Protein AF-A0A2D7ZMF5-F1 (afdb_monomer)

pLDDT: mean 86.34, std 13.53, range [39.16, 97.75]

Sequence (110 aa):
MKHWNGEDRRASVNRALHLRREIEAFEEKWPKPSPQAASMPGFAWDQLERQLTDLAASSVQADMVTHLVSATRKLAAFKPPEMVMREILCLTWVLLDENFHPGETAAPAT

Radius of gyration: 18.17 Å; Cα contacts (8 Å, |Δi|>4): 43; chains: 1; bounding box: 48×40×46 Å

Structure (mmCIF, N/CA/C/O backbone):
data_AF-A0A2D7ZMF5-F1
#
_entry.id   AF-A0A2D7ZMF5-F1
#
loop_
_atom_site.group_PDB
_atom_site.id
_atom_site.type_symbol
_atom_site.label_atom_id
_atom_site.label_alt_id
_atom_site.label_comp_id
_atom_site.label_asym_id
_atom_site.label_entity_id
_atom_site.label_seq_id
_atom_site.pdbx_PDB_ins_code
_atom_site.Cartn_x
_atom_site.Cartn_y
_atom_site.Cartn_z
_atom_site.occupancy
_atom_site.B_iso_or_equiv
_atom_site.auth_seq_id
_atom_site.auth_comp_id
_atom_site.auth_asym_id
_atom_site.auth_atom_id
_atom_site.pdbx_PDB_model_num
ATOM 1 N N . MET A 1 1 ? 26.533 9.884 22.172 1.00 39.16 1 MET A N 1
ATOM 2 C CA . MET A 1 1 ? 25.105 9.802 22.559 1.00 39.16 1 MET A CA 1
ATOM 3 C C . MET A 1 1 ? 24.364 10.937 21.861 1.00 39.16 1 MET A C 1
ATOM 5 O O . MET A 1 1 ? 24.557 12.083 22.238 1.00 39.16 1 MET A O 1
ATOM 9 N N . LYS A 1 2 ? 23.635 10.666 20.766 1.00 53.91 2 LYS A N 1
ATOM 10 C CA . LYS A 1 2 ? 22.892 11.712 20.036 1.00 53.91 2 LYS A CA 1
ATOM 11 C C . LYS A 1 2 ? 21.605 12.036 20.800 1.00 53.91 2 LYS A C 1
ATOM 13 O O . LYS A 1 2 ? 20.795 11.147 21.033 1.00 53.91 2 LYS A O 1
ATOM 18 N N . HIS A 1 3 ? 21.454 13.294 21.199 1.00 54.41 3 HIS A N 1
ATOM 19 C CA . 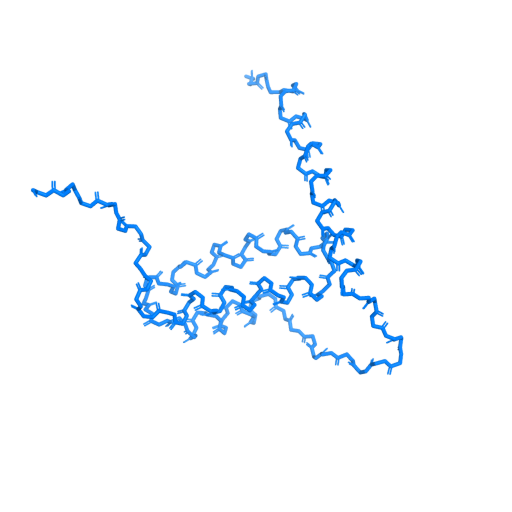HIS A 1 3 ? 20.338 13.809 21.989 1.00 54.41 3 HIS A CA 1
ATOM 20 C C . HIS A 1 3 ? 19.115 14.076 21.089 1.00 54.41 3 HIS A C 1
ATOM 22 O O . HIS A 1 3 ? 18.791 15.216 20.773 1.00 54.41 3 HIS A O 1
ATOM 28 N N . TRP A 1 4 ? 18.457 13.011 20.636 1.00 63.16 4 TRP A N 1
ATOM 29 C CA . TRP A 1 4 ? 17.138 13.063 19.996 1.00 63.16 4 TRP A CA 1
ATOM 30 C C . TRP A 1 4 ? 16.084 12.886 21.080 1.00 63.16 4 TRP A C 1
ATOM 32 O O . TRP A 1 4 ? 16.210 11.898 21.787 1.00 63.16 4 TRP A O 1
ATOM 42 N N . ASN A 1 5 ? 15.094 13.781 21.256 1.00 71.06 5 ASN A N 1
ATOM 43 C CA . ASN A 1 5 ? 13.919 13.462 22.107 1.00 71.06 5 ASN A CA 1
ATOM 44 C C . ASN A 1 5 ? 12.725 14.447 22.048 1.00 71.06 5 ASN A C 1
ATOM 46 O O . ASN A 1 5 ? 11.612 14.080 22.425 1.00 71.06 5 ASN A O 1
ATOM 50 N N . GLY A 1 6 ? 12.896 15.690 21.584 1.00 67.50 6 GLY A N 1
ATOM 51 C CA . GLY A 1 6 ? 11.792 16.666 21.530 1.00 67.50 6 GLY A CA 1
ATOM 52 C C . GLY A 1 6 ? 11.034 16.680 20.200 1.00 67.50 6 GLY A C 1
ATOM 53 O O . GLY A 1 6 ? 9.808 16.556 20.162 1.00 67.50 6 GLY A O 1
ATOM 54 N N . GLU A 1 7 ? 11.786 16.835 19.114 1.00 73.19 7 GLU A N 1
ATOM 55 C CA . GLU A 1 7 ? 11.264 17.093 17.769 1.00 73.19 7 GLU A CA 1
ATOM 56 C C . GLU A 1 7 ? 10.708 15.825 17.108 1.00 73.19 7 GLU A C 1
ATOM 58 O O . GLU A 1 7 ? 9.566 15.823 16.653 1.00 73.19 7 GLU A O 1
ATOM 63 N N . ASP A 1 8 ? 11.429 14.703 17.208 1.00 79.50 8 ASP A N 1
ATOM 64 C CA . ASP A 1 8 ? 10.991 13.389 16.710 1.00 79.50 8 ASP A CA 1
ATOM 65 C C . ASP A 1 8 ? 9.674 12.915 17.314 1.00 79.50 8 ASP A C 1
ATOM 67 O O . ASP A 1 8 ? 8.828 12.327 16.631 1.00 79.50 8 ASP A O 1
ATOM 71 N N . ARG A 1 9 ? 9.482 13.177 18.610 1.00 80.44 9 ARG A N 1
ATOM 72 C CA . ARG A 1 9 ? 8.257 12.802 19.313 1.00 80.44 9 ARG A CA 1
ATOM 73 C C . ARG A 1 9 ? 7.076 13.614 18.794 1.00 80.44 9 ARG A C 1
ATOM 75 O O . ARG A 1 9 ? 6.038 13.034 18.491 1.00 80.44 9 ARG A O 1
ATOM 82 N N . ARG A 1 10 ? 7.237 14.933 18.637 1.00 85.44 10 ARG A N 1
ATOM 83 C CA . ARG A 1 10 ? 6.201 15.800 18.049 1.00 85.44 10 ARG A CA 1
ATOM 84 C C . ARG A 1 10 ? 5.892 15.396 16.610 1.00 85.44 10 ARG A C 1
ATOM 86 O O . ARG A 1 10 ? 4.723 15.261 16.267 1.00 85.44 10 ARG A O 1
ATOM 93 N N . ALA A 1 11 ? 6.915 15.129 15.799 1.00 86.88 11 ALA A N 1
ATOM 94 C CA . ALA A 1 11 ? 6.744 14.672 14.423 1.00 86.88 11 ALA A CA 1
ATOM 95 C C . ALA A 1 11 ? 5.978 13.340 14.352 1.00 86.88 11 ALA A C 1
ATOM 97 O O . ALA A 1 11 ? 5.070 13.188 13.539 1.00 86.88 11 ALA A O 1
ATOM 98 N N . SER A 1 12 ? 6.289 12.392 15.238 1.00 86.00 12 SER A N 1
ATOM 99 C CA . SER A 1 12 ? 5.601 11.097 15.300 1.00 86.00 12 SER A CA 1
ATOM 100 C C . SER A 1 12 ? 4.142 11.231 15.730 1.00 86.00 12 SER A C 1
ATOM 102 O O . SER A 1 12 ? 3.271 10.620 15.114 1.00 86.00 12 SER A O 1
ATOM 104 N N . VAL A 1 13 ? 3.858 12.071 16.730 1.00 90.25 13 VAL A N 1
ATOM 105 C CA . VAL A 1 13 ? 2.482 12.375 17.157 1.00 90.25 13 VAL A CA 1
ATOM 106 C C . VAL A 1 13 ? 1.698 13.033 16.023 1.00 90.25 13 VAL A C 1
ATOM 108 O O . VAL A 1 13 ? 0.583 12.612 15.729 1.00 90.25 13 VAL A O 1
ATOM 111 N N . ASN A 1 14 ? 2.288 14.010 15.333 1.00 91.81 14 ASN A N 1
ATOM 112 C CA . ASN A 1 14 ? 1.643 14.677 14.203 1.00 91.81 14 ASN A CA 1
ATOM 113 C C . ASN A 1 14 ? 1.330 13.699 13.063 1.00 91.81 14 ASN A C 1
ATOM 115 O O . ASN A 1 14 ? 0.232 13.753 12.512 1.00 91.81 14 ASN A O 1
ATOM 119 N N . ARG A 1 15 ? 2.244 12.768 12.751 1.00 88.25 15 ARG A N 1
ATOM 120 C CA . ARG A 1 15 ? 1.997 11.695 11.773 1.00 88.25 15 ARG A CA 1
ATOM 121 C C . ARG A 1 15 ? 0.843 10.790 12.194 1.00 88.25 15 ARG A C 1
ATOM 123 O O . ARG A 1 15 ? -0.017 10.496 11.373 1.00 88.25 15 ARG A O 1
ATOM 130 N N . ALA A 1 16 ? 0.786 10.392 13.464 1.00 91.00 16 ALA A N 1
ATOM 131 C CA . ALA A 1 16 ? -0.302 9.561 13.976 1.00 91.00 16 ALA A CA 1
ATOM 132 C C . ALA A 1 16 ? -1.661 10.281 13.909 1.00 91.00 16 ALA A C 1
ATOM 134 O O . ALA A 1 16 ? -2.650 9.695 13.476 1.00 91.00 16 ALA A O 1
ATOM 135 N N . LEU A 1 17 ? -1.711 11.565 14.281 1.00 94.25 17 LEU A N 1
ATOM 136 C CA . LEU A 1 17 ? -2.921 12.389 14.174 1.00 94.25 17 LEU A CA 1
ATOM 137 C C . LEU A 1 17 ? -3.348 12.623 12.723 1.00 94.25 17 LEU A C 1
ATOM 139 O O . LEU A 1 17 ? -4.535 12.774 12.444 1.00 94.25 17 LEU A O 1
ATOM 143 N N . HIS A 1 18 ? -2.395 12.705 11.798 1.00 92.69 18 HIS A N 1
ATOM 144 C CA . HIS A 1 18 ? -2.696 12.806 10.377 1.00 92.69 18 HIS A CA 1
ATOM 145 C C . HIS A 1 18 ? -3.304 11.505 9.850 1.00 92.69 18 H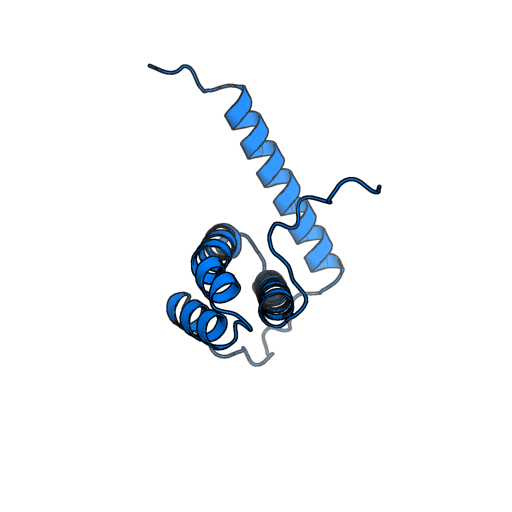IS A C 1
ATOM 147 O O . HIS A 1 18 ? -4.420 11.540 9.346 1.00 92.69 18 HIS A O 1
ATOM 153 N N . LEU A 1 19 ? -2.646 10.366 10.092 1.00 92.62 19 LEU A N 1
ATOM 154 C CA . LEU A 1 19 ? -3.134 9.045 9.691 1.00 92.62 19 LEU A CA 1
ATOM 155 C C . LEU A 1 19 ? -4.546 8.773 10.222 1.00 92.62 19 LEU A C 1
ATOM 157 O O . LEU A 1 19 ? -5.403 8.264 9.511 1.00 92.62 19 LEU A O 1
ATOM 161 N N . ARG A 1 20 ? -4.810 9.150 11.474 1.00 94.00 20 ARG A N 1
ATOM 162 C CA . ARG A 1 20 ? -6.124 8.960 12.087 1.00 94.00 20 ARG A CA 1
ATOM 163 C C . ARG A 1 20 ? -7.222 9.758 11.376 1.00 94.00 20 ARG A C 1
ATOM 165 O O . ARG A 1 20 ? -8.285 9.210 11.116 1.00 94.00 20 ARG A O 1
ATOM 172 N N . ARG A 1 21 ? -6.934 11.007 10.996 1.00 95.44 21 ARG A N 1
ATOM 173 C CA . ARG A 1 21 ? -7.858 11.837 10.207 1.00 95.44 21 ARG A CA 1
ATOM 174 C C . ARG A 1 21 ? -8.080 11.286 8.801 1.00 95.44 21 ARG A C 1
ATOM 176 O O . ARG A 1 21 ? -9.196 11.350 8.306 1.00 95.44 21 ARG A O 1
ATOM 183 N N . GLU A 1 22 ? -7.045 10.734 8.167 1.00 94.81 22 GLU A N 1
ATOM 184 C CA . GLU A 1 22 ? -7.189 10.070 6.865 1.00 94.81 22 GLU A CA 1
ATOM 185 C C . GLU A 1 22 ? -8.107 8.848 6.953 1.00 94.81 22 GLU A C 1
ATOM 187 O O . GLU A 1 22 ? -8.959 8.666 6.089 1.00 94.81 22 GLU A O 1
ATOM 192 N N . ILE A 1 23 ? -7.965 8.040 8.008 1.00 94.69 23 ILE A N 1
ATOM 193 C CA . ILE A 1 23 ? -8.824 6.874 8.247 1.00 94.69 23 ILE A CA 1
ATOM 194 C C . ILE A 1 23 ? -10.269 7.308 8.489 1.00 94.69 23 ILE A C 1
ATOM 196 O O . ILE A 1 23 ? -11.173 6.738 7.892 1.00 94.69 23 ILE A O 1
ATOM 200 N N . GLU A 1 24 ? -10.490 8.325 9.323 1.00 94.31 24 GLU A N 1
ATOM 201 C CA . GLU A 1 24 ? -11.830 8.858 9.599 1.00 94.31 24 GLU A CA 1
ATOM 202 C C . GLU A 1 24 ? -12.499 9.373 8.314 1.00 94.31 24 GLU A C 1
ATOM 204 O O . GLU A 1 24 ? -13.621 8.979 8.006 1.00 94.31 24 GLU A O 1
ATOM 209 N N . ALA A 1 25 ? -11.783 10.165 7.510 1.00 94.94 25 ALA A N 1
ATOM 210 C CA . ALA A 1 25 ? -12.284 10.656 6.226 1.00 94.94 25 ALA A CA 1
ATOM 211 C C . ALA A 1 25 ? -12.531 9.523 5.212 1.00 94.94 25 ALA A C 1
ATOM 213 O O . ALA A 1 25 ? -13.446 9.601 4.390 1.00 94.94 25 ALA A O 1
ATOM 214 N N . PHE A 1 26 ? -11.715 8.466 5.251 1.00 94.69 26 PHE A N 1
ATOM 215 C CA . PHE A 1 26 ? -11.921 7.284 4.425 1.00 94.69 26 PHE A CA 1
ATOM 216 C C . PHE A 1 26 ? -13.199 6.546 4.837 1.00 94.69 26 PHE A C 1
ATOM 218 O O . PHE A 1 26 ? -14.054 6.306 3.993 1.00 94.69 26 PHE A O 1
ATOM 225 N N . GLU A 1 27 ? -13.373 6.230 6.121 1.00 93.12 27 GLU A N 1
ATOM 226 C CA . GLU A 1 27 ? -14.555 5.508 6.614 1.00 93.12 27 GLU A CA 1
ATOM 227 C C . GLU A 1 27 ? -15.859 6.313 6.460 1.00 93.12 27 GLU A C 1
ATOM 229 O O . GLU A 1 27 ? -16.925 5.722 6.292 1.00 93.12 27 GLU A O 1
ATOM 234 N N . GLU A 1 28 ? -15.796 7.650 6.471 1.00 94.00 28 GLU A N 1
ATOM 235 C CA . GLU A 1 28 ? -16.949 8.513 6.176 1.00 94.00 28 GLU A CA 1
ATOM 236 C C . GLU A 1 28 ? -17.419 8.358 4.722 1.00 94.00 28 GLU A C 1
ATOM 238 O O . GLU A 1 28 ? -18.619 8.317 4.443 1.00 94.00 28 GLU A O 1
ATOM 243 N N . LYS A 1 29 ? -16.474 8.244 3.784 1.00 94.88 29 LYS A N 1
ATOM 244 C CA . LYS A 1 29 ? -16.769 8.106 2.354 1.00 94.88 29 LYS A CA 1
ATOM 245 C C . LYS A 1 29 ? -17.055 6.660 1.934 1.00 94.88 29 LYS A C 1
ATOM 247 O O . LYS A 1 29 ? -17.844 6.446 1.014 1.00 94.88 29 LYS A O 1
ATOM 252 N N . TRP A 1 30 ? -16.420 5.690 2.586 1.00 91.56 30 TRP A N 1
ATOM 253 C CA . TRP A 1 30 ? -16.554 4.256 2.333 1.00 91.56 30 TRP A CA 1
ATOM 254 C C . TRP A 1 30 ? -17.021 3.552 3.615 1.00 91.56 30 TRP A C 1
ATOM 256 O O . TRP A 1 30 ? -16.198 3.217 4.473 1.00 91.56 30 TRP A O 1
ATOM 266 N N . PRO A 1 31 ? -18.343 3.350 3.785 1.00 84.94 31 PRO A N 1
ATOM 267 C CA . PRO A 1 31 ? -18.886 2.769 5.004 1.00 84.94 31 PRO A CA 1
ATOM 268 C C . PRO A 1 31 ? -18.450 1.311 5.169 1.00 84.94 31 PRO A C 1
ATOM 270 O O . PRO A 1 31 ? -18.260 0.581 4.196 1.00 84.94 31 PRO A O 1
ATOM 273 N N . LYS A 1 32 ? -18.343 0.867 6.427 1.00 84.12 32 LYS A N 1
ATOM 274 C CA . LYS A 1 32 ? -17.901 -0.495 6.755 1.00 84.12 32 LYS A CA 1
ATOM 275 C C . LYS A 1 32 ? -18.800 -1.545 6.089 1.00 84.12 32 LYS A C 1
ATOM 277 O O . LYS A 1 32 ? -20.026 -1.426 6.173 1.00 84.12 32 LYS A O 1
ATOM 282 N N . PRO A 1 33 ? -18.214 -2.586 5.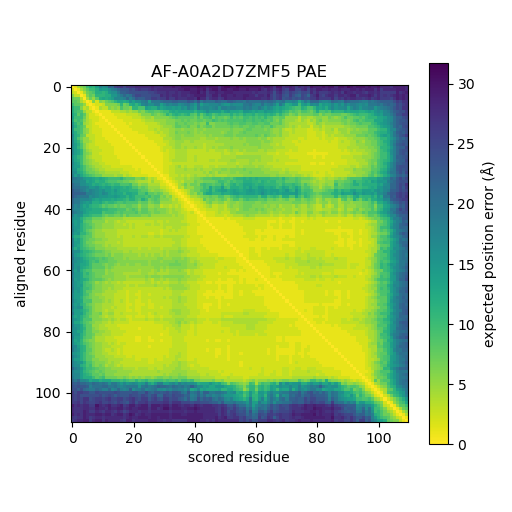470 1.00 81.81 33 PRO A N 1
ATOM 283 C CA . PRO A 1 33 ? -18.987 -3.635 4.827 1.00 81.81 33 PRO A CA 1
ATOM 284 C C . PRO A 1 33 ? -19.853 -4.388 5.842 1.00 81.81 33 PRO A C 1
ATOM 286 O O . PRO A 1 33 ? -19.516 -4.508 7.023 1.00 81.81 33 PRO A O 1
ATOM 289 N N . SER A 1 34 ? -20.980 -4.915 5.362 1.00 84.06 34 SER A N 1
ATOM 290 C CA . SER A 1 34 ? -21.860 -5.772 6.158 1.00 84.06 34 SER A CA 1
ATOM 291 C C . SER A 1 34 ? -21.093 -7.011 6.658 1.00 84.06 34 SER A C 1
ATOM 293 O O . SER A 1 34 ? -20.342 -7.608 5.884 1.00 84.06 34 SER A O 1
ATOM 295 N N . PRO A 1 35 ? -21.316 -7.463 7.909 1.00 78.81 35 PRO A N 1
ATOM 296 C CA . PRO A 1 35 ? -20.700 -8.684 8.440 1.00 78.81 35 PRO A CA 1
ATOM 297 C C . PRO A 1 35 ? -21.018 -9.959 7.643 1.00 78.81 35 PRO A C 1
ATOM 299 O O . PRO A 1 35 ? -20.337 -10.965 7.805 1.00 78.81 35 PRO A O 1
ATOM 302 N N . GLN A 1 36 ? -22.073 -9.935 6.822 1.00 84.25 36 GLN A N 1
ATOM 303 C CA . GLN A 1 36 ? -22.507 -11.050 5.981 1.00 84.25 36 GLN A CA 1
ATOM 304 C C . GLN A 1 36 ? -21.883 -11.022 4.576 1.00 84.25 36 GLN A C 1
ATOM 306 O O . GLN A 1 36 ? -22.139 -11.927 3.782 1.00 84.25 36 GLN A O 1
ATOM 311 N N . ALA A 1 37 ? -21.097 -9.995 4.243 1.00 84.31 37 ALA A N 1
ATOM 312 C CA . ALA A 1 37 ? -20.427 -9.912 2.954 1.00 84.31 37 ALA A CA 1
ATOM 313 C C . ALA A 1 37 ? -19.349 -10.999 2.827 1.00 84.31 37 ALA A C 1
ATOM 315 O O . ALA A 1 37 ? -18.606 -11.276 3.769 1.00 84.31 37 ALA A O 1
ATOM 316 N N . ALA A 1 38 ? -19.250 -11.606 1.643 1.00 83.56 38 ALA A N 1
ATOM 317 C CA . ALA A 1 38 ? -18.171 -12.535 1.342 1.00 83.56 38 ALA A CA 1
ATOM 318 C C . ALA A 1 38 ? -16.824 -11.793 1.342 1.00 83.56 38 ALA A C 1
ATOM 320 O O . ALA A 1 38 ? -16.674 -10.761 0.686 1.00 83.56 38 ALA A O 1
ATOM 321 N N . SER A 1 39 ? -15.843 -12.326 2.070 1.00 85.06 39 SER A N 1
ATOM 322 C CA . SER A 1 39 ? -14.491 -11.768 2.112 1.00 85.06 39 SER A CA 1
ATOM 323 C C . SER A 1 39 ? -13.701 -12.113 0.851 1.00 85.06 39 SER A C 1
ATOM 325 O O . SER A 1 39 ? -13.839 -13.201 0.289 1.00 85.06 39 SER A O 1
ATOM 327 N N . MET A 1 40 ? -12.804 -11.211 0.454 1.00 87.56 40 MET A N 1
ATOM 328 C CA . MET A 1 40 ? -11.762 -11.519 -0.526 1.00 87.56 40 MET A CA 1
ATOM 329 C C . MET A 1 40 ? -10.816 -12.615 -0.000 1.00 87.56 40 MET A C 1
ATOM 331 O O . MET A 1 40 ? -10.618 -12.715 1.217 1.00 87.56 40 MET A O 1
ATOM 335 N N . PRO A 1 41 ? -10.190 -13.415 -0.886 1.00 88.69 41 PRO A N 1
ATOM 336 C CA . PRO A 1 41 ? -9.144 -14.350 -0.491 1.00 88.69 41 PRO A CA 1
ATOM 337 C C . PRO A 1 41 ? -7.994 -13.639 0.229 1.00 88.69 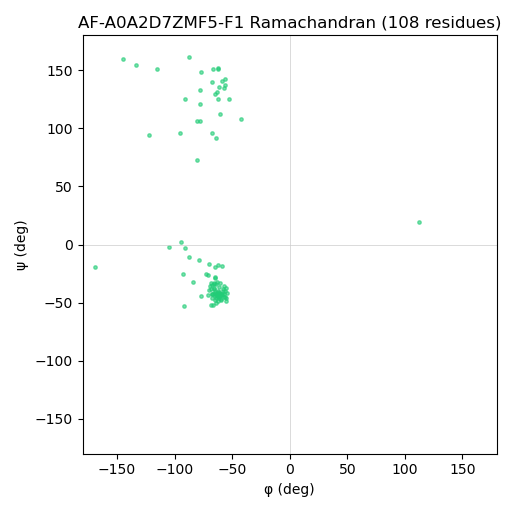41 PRO A C 1
ATOM 339 O O . PRO A 1 41 ? -7.533 -12.584 -0.207 1.00 88.69 41 PRO A O 1
ATOM 342 N N . GLY A 1 42 ? -7.509 -14.240 1.314 1.00 89.00 42 GLY A N 1
ATOM 343 C CA . GLY A 1 42 ? -6.302 -13.778 1.992 1.00 89.00 42 GLY A CA 1
ATOM 344 C C . GLY A 1 42 ? -5.048 -14.222 1.242 1.00 89.00 42 GLY A C 1
ATOM 345 O O . GLY A 1 42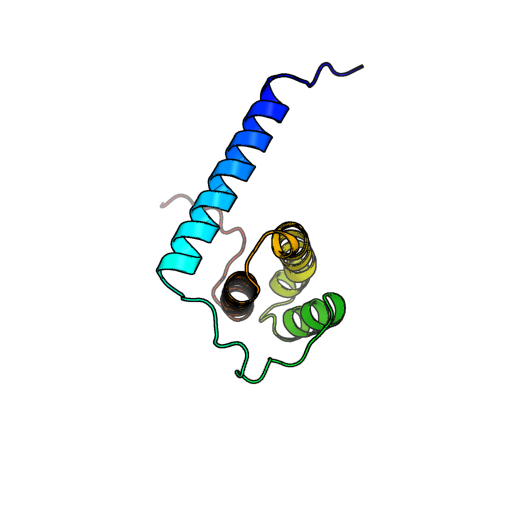 ? -4.920 -15.392 0.890 1.00 89.00 42 GLY A O 1
ATOM 346 N N . PHE A 1 43 ? -4.113 -13.300 1.034 1.00 92.88 43 PHE A N 1
ATOM 347 C CA . PHE A 1 43 ? -2.781 -13.571 0.496 1.00 92.88 43 PHE A CA 1
ATOM 348 C C . PHE A 1 43 ? -1.721 -12.844 1.328 1.00 92.88 43 PHE A C 1
ATOM 350 O O . PHE A 1 43 ? -2.000 -11.844 1.994 1.00 92.88 43 PHE A O 1
ATOM 357 N N . ALA A 1 44 ? -0.504 -13.378 1.327 1.00 96.06 44 ALA A N 1
ATOM 358 C CA . ALA A 1 44 ? 0.616 -12.860 2.097 1.00 96.06 44 ALA A CA 1
ATOM 359 C C . ALA A 1 44 ? 1.395 -11.767 1.339 1.00 96.06 44 ALA A C 1
ATOM 361 O O . ALA A 1 44 ? 1.305 -11.629 0.118 1.00 96.06 44 ALA A O 1
ATOM 362 N N . TRP A 1 45 ? 2.172 -10.971 2.080 1.00 96.62 45 TRP A N 1
ATOM 363 C CA . TRP A 1 45 ? 2.923 -9.833 1.533 1.00 96.62 45 TRP 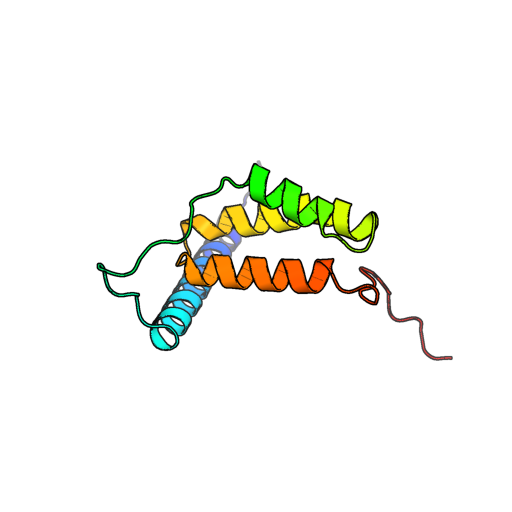A CA 1
ATOM 364 C C . TRP A 1 45 ? 3.953 -10.230 0.472 1.00 96.62 45 TRP A C 1
ATOM 366 O O . TRP A 1 45 ? 4.131 -9.503 -0.496 1.00 96.62 45 TRP A O 1
ATOM 376 N N . ASP A 1 46 ? 4.601 -11.380 0.633 1.00 97.44 46 ASP A N 1
ATOM 377 C CA . ASP A 1 46 ? 5.543 -11.952 -0.335 1.00 97.44 46 ASP A CA 1
ATOM 378 C C . ASP A 1 46 ? 4.840 -12.417 -1.620 1.00 97.44 46 ASP A C 1
ATOM 380 O O . ASP A 1 46 ? 5.393 -12.315 -2.715 1.00 97.44 46 ASP A O 1
ATOM 384 N N . GLN A 1 47 ? 3.599 -12.902 -1.507 1.00 97.62 47 GLN A N 1
ATOM 385 C CA . GLN A 1 47 ? 2.780 -13.238 -2.669 1.00 97.62 47 GLN A CA 1
ATOM 386 C C . GLN A 1 47 ? 2.392 -11.977 -3.442 1.00 97.62 47 GLN A C 1
ATOM 388 O O . GLN A 1 47 ? 2.485 -11.980 -4.666 1.00 97.62 47 GLN A O 1
ATOM 393 N N . LEU A 1 48 ? 2.019 -10.901 -2.741 1.00 97.06 48 LEU A N 1
ATOM 394 C CA . LEU A 1 48 ? 1.751 -9.604 -3.362 1.00 97.06 48 LEU A CA 1
ATOM 395 C C . LEU A 1 48 ? 2.999 -9.042 -4.051 1.00 97.06 48 LEU A C 1
ATOM 397 O O . LEU A 1 48 ? 2.919 -8.648 -5.209 1.00 97.06 48 LEU A O 1
ATOM 401 N N . GLU A 1 49 ? 4.143 -9.032 -3.360 1.00 97.75 49 GLU A N 1
ATOM 402 C CA . GLU A 1 49 ? 5.411 -8.537 -3.906 1.00 97.75 49 GLU A CA 1
ATOM 403 C C . GLU A 1 49 ? 5.762 -9.254 -5.209 1.00 97.75 49 GLU A C 1
ATOM 405 O O . GLU A 1 49 ? 5.963 -8.604 -6.229 1.00 97.75 49 GLU A O 1
ATOM 410 N N . ARG A 1 50 ? 5.694 -10.591 -5.216 1.00 97.50 50 ARG A N 1
ATOM 411 C CA . ARG A 1 50 ? 5.939 -11.394 -6.418 1.00 97.50 50 ARG A CA 1
ATOM 412 C C . ARG A 1 50 ? 5.024 -11.018 -7.585 1.00 97.50 50 ARG A C 1
ATOM 414 O O . ARG A 1 50 ? 5.493 -10.973 -8.714 1.00 97.50 50 ARG A O 1
ATOM 421 N N . GLN A 1 51 ? 3.732 -10.792 -7.340 1.00 97.25 51 GLN A N 1
ATOM 422 C CA . GLN A 1 51 ? 2.791 -10.425 -8.407 1.00 97.25 51 GLN A CA 1
ATOM 423 C C . GLN A 1 51 ? 3.036 -9.010 -8.933 1.00 97.25 51 GLN A C 1
ATOM 425 O O . GLN A 1 51 ? 2.970 -8.792 -10.134 1.00 97.25 51 GLN A O 1
ATOM 430 N N . LEU A 1 52 ? 3.359 -8.056 -8.061 1.00 97.00 52 LEU A N 1
ATOM 431 C CA . LEU A 1 52 ? 3.662 -6.690 -8.486 1.00 97.00 52 LEU A CA 1
ATOM 432 C C . LEU A 1 52 ? 4.982 -6.601 -9.262 1.00 97.00 52 LEU A C 1
ATOM 434 O O . LEU A 1 52 ? 5.064 -5.830 -10.211 1.00 97.00 52 LEU A O 1
ATOM 438 N N . THR A 1 53 ? 5.992 -7.393 -8.891 1.00 96.94 53 THR A N 1
ATOM 439 C CA . THR A 1 53 ? 7.252 -7.498 -9.643 1.00 96.94 53 THR A CA 1
ATOM 440 C C . THR A 1 53 ? 7.022 -8.065 -11.042 1.00 96.94 53 THR A C 1
ATOM 442 O O . THR A 1 53 ? 7.584 -7.542 -11.995 1.00 96.94 53 THR A O 1
ATOM 445 N N . ASP A 1 54 ? 6.187 -9.099 -11.169 1.00 96.44 54 ASP A N 1
AT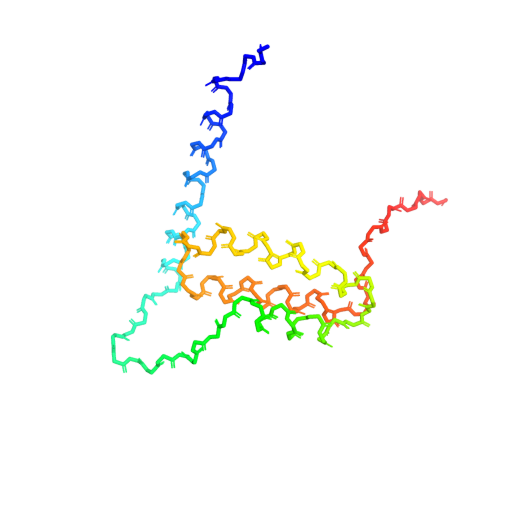OM 446 C CA . ASP A 1 54 ? 5.846 -9.716 -12.460 1.00 96.44 54 ASP A CA 1
ATOM 447 C C . ASP A 1 54 ? 5.028 -8.780 -13.365 1.00 96.44 54 ASP A C 1
ATOM 449 O O . ASP A 1 54 ? 5.209 -8.766 -14.577 1.00 96.44 54 ASP A O 1
ATOM 453 N N . LEU A 1 55 ? 4.161 -7.955 -12.768 1.00 95.38 55 LEU A N 1
ATOM 454 C CA . LEU A 1 55 ? 3.339 -6.978 -13.486 1.00 95.38 55 LEU A CA 1
ATOM 455 C C . LEU A 1 55 ? 4.085 -5.699 -13.883 1.00 95.38 55 LEU A C 1
ATOM 457 O O . LEU A 1 55 ? 3.542 -4.912 -14.652 1.00 95.38 55 LEU A O 1
ATOM 461 N N . ALA A 1 56 ? 5.274 -5.435 -13.343 1.00 94.75 56 ALA A N 1
ATOM 462 C CA . ALA A 1 56 ? 5.985 -4.193 -13.618 1.00 94.75 56 ALA A CA 1
ATOM 463 C C . ALA A 1 56 ? 6.359 -4.077 -15.107 1.00 94.75 56 ALA A C 1
ATOM 465 O O . ALA A 1 56 ? 6.948 -4.989 -15.683 1.00 94.75 56 ALA A O 1
ATOM 466 N N . ALA A 1 57 ? 6.065 -2.928 -15.719 1.00 91.06 57 ALA A N 1
ATOM 467 C CA . ALA A 1 57 ? 6.281 -2.702 -17.148 1.00 91.06 57 ALA A CA 1
ATOM 468 C C . ALA A 1 57 ? 7.771 -2.609 -17.538 1.00 91.06 57 ALA A C 1
ATOM 470 O O . ALA A 1 57 ? 8.132 -2.756 -18.704 1.00 91.06 57 ALA A O 1
ATOM 471 N N . SER A 1 58 ? 8.662 -2.397 -16.565 1.00 90.31 58 SER A N 1
ATOM 472 C CA . SER A 1 58 ? 10.110 -2.336 -16.768 1.00 90.31 58 SER A CA 1
ATOM 473 C C . SER A 1 58 ? 10.883 -2.929 -15.591 1.00 90.31 58 SER A C 1
ATOM 475 O O . SER A 1 58 ? 10.395 -2.984 -14.460 1.00 90.31 58 SER A O 1
ATOM 477 N N . SER A 1 59 ? 12.144 -3.305 -15.829 1.00 89.69 59 SER A N 1
ATOM 478 C CA . SER A 1 59 ? 13.042 -3.780 -14.766 1.00 89.69 59 SER A CA 1
ATOM 479 C C . SER A 1 59 ? 13.273 -2.725 -13.679 1.00 89.69 59 SER A C 1
ATOM 481 O O . SER A 1 59 ? 13.378 -3.063 -12.507 1.00 89.69 59 SER A O 1
ATOM 483 N N . VAL A 1 60 ? 13.290 -1.439 -14.048 1.00 89.38 60 VAL A N 1
ATOM 484 C CA . VAL A 1 60 ? 13.432 -0.331 -13.090 1.00 89.38 60 VAL A CA 1
ATOM 485 C C . VAL A 1 60 ? 12.222 -0.261 -12.157 1.00 89.38 60 VAL A C 1
ATOM 487 O O . VAL A 1 60 ? 12.384 -0.127 -10.946 1.00 89.38 60 VAL A O 1
ATOM 490 N N . GLN A 1 61 ? 11.004 -0.387 -12.690 1.00 89.94 61 GLN A N 1
ATOM 491 C CA . GLN A 1 61 ? 9.792 -0.447 -11.867 1.00 89.94 61 GLN A CA 1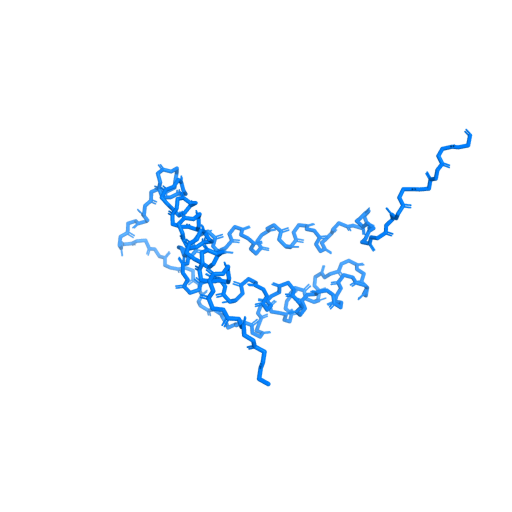
ATOM 492 C C . GLN A 1 61 ? 9.760 -1.710 -11.001 1.00 89.94 61 GLN A C 1
ATOM 494 O O . GLN A 1 61 ? 9.368 -1.627 -9.837 1.00 89.94 61 GLN A O 1
ATOM 499 N N . ALA A 1 62 ? 10.219 -2.851 -11.526 1.00 93.50 62 ALA A N 1
ATOM 500 C CA . ALA A 1 62 ? 10.317 -4.103 -10.780 1.00 93.50 62 ALA A CA 1
ATOM 501 C C . ALA A 1 62 ? 11.215 -3.960 -9.534 1.00 93.50 62 ALA A C 1
ATOM 503 O O . ALA A 1 62 ? 10.823 -4.390 -8.448 1.00 93.50 62 ALA A O 1
ATOM 504 N N . ASP A 1 63 ? 12.355 -3.270 -9.656 1.00 92.69 63 ASP A N 1
ATOM 505 C CA . ASP A 1 63 ? 13.265 -2.988 -8.536 1.00 92.69 63 ASP A CA 1
ATOM 506 C C . ASP A 1 63 ? 12.627 -2.079 -7.464 1.00 92.69 63 ASP A C 1
ATOM 508 O O . ASP A 1 63 ? 12.938 -2.174 -6.272 1.00 92.69 63 ASP A O 1
ATOM 512 N N . MET A 1 64 ? 11.689 -1.206 -7.850 1.00 92.94 64 MET A N 1
ATOM 513 C CA . MET A 1 64 ? 10.978 -0.335 -6.907 1.00 92.94 64 MET A CA 1
ATOM 514 C C . MET A 1 64 ? 9.955 -1.089 -6.047 1.00 92.94 64 MET A C 1
ATOM 516 O O . MET A 1 64 ? 9.640 -0.637 -4.939 1.00 92.94 64 MET A O 1
ATOM 520 N N . VAL A 1 65 ? 9.439 -2.228 -6.520 1.00 96.31 65 VAL A N 1
ATOM 521 C CA . VAL A 1 65 ? 8.343 -2.966 -5.871 1.00 96.31 65 VAL A CA 1
ATOM 522 C C . VAL A 1 65 ? 8.668 -3.306 -4.419 1.00 96.31 65 VAL A C 1
ATOM 524 O O . VAL A 1 65 ? 7.850 -3.036 -3.538 1.00 96.31 65 VAL A O 1
ATOM 527 N N . THR A 1 66 ? 9.871 -3.809 -4.130 1.00 94.81 66 THR A N 1
ATOM 528 C CA . THR A 1 66 ? 10.280 -4.178 -2.764 1.00 94.81 66 THR A CA 1
ATOM 529 C C . THR A 1 66 ? 10.185 -2.994 -1.798 1.00 94.81 66 THR A C 1
ATOM 531 O O . THR A 1 66 ? 9.723 -3.130 -0.659 1.00 94.81 66 THR A O 1
ATOM 534 N N . HIS A 1 67 ? 10.576 -1.796 -2.240 1.00 94.94 67 HIS A N 1
ATOM 535 C CA . HIS A 1 67 ? 10.496 -0.588 -1.420 1.00 94.94 67 HIS A CA 1
ATOM 536 C C . HIS A 1 67 ? 9.050 -0.132 -1.208 1.00 94.94 67 HIS A C 1
ATOM 538 O O . HIS A 1 67 ? 8.678 0.199 -0.077 1.00 94.94 67 HIS A O 1
ATOM 544 N N . LEU A 1 68 ? 8.236 -0.161 -2.264 1.00 95.31 68 LEU A N 1
ATOM 545 C CA . LEU A 1 68 ? 6.828 0.234 -2.225 1.00 95.31 68 LEU A CA 1
ATOM 546 C C . LEU A 1 68 ? 6.016 -0.699 -1.321 1.00 95.31 68 LEU A C 1
ATOM 548 O O . LEU A 1 68 ? 5.363 -0.238 -0.384 1.00 95.31 68 LEU A O 1
ATOM 552 N N . VAL A 1 69 ? 6.138 -2.015 -1.513 1.00 96.50 69 VAL A N 1
ATOM 553 C CA . VAL A 1 69 ? 5.464 -3.023 -0.682 1.00 96.50 69 VAL A CA 1
ATOM 554 C C . VAL A 1 69 ? 5.910 -2.915 0.774 1.00 96.50 69 VAL A C 1
ATOM 556 O O . VAL A 1 69 ? 5.077 -2.949 1.681 1.00 96.50 69 VAL A O 1
ATOM 559 N N . SER A 1 70 ? 7.207 -2.720 1.030 1.00 96.12 70 SER A N 1
ATOM 560 C CA . SER A 1 70 ? 7.726 -2.532 2.389 1.00 96.12 70 SER A CA 1
ATOM 561 C C . SER A 1 70 ? 7.143 -1.291 3.071 1.00 96.12 70 SER A C 1
ATOM 563 O O . SER A 1 70 ? 6.786 -1.352 4.252 1.00 96.12 70 SER A O 1
ATOM 565 N N . ALA A 1 71 ? 7.022 -0.172 2.350 1.00 94.38 71 ALA A N 1
ATOM 566 C CA . ALA A 1 71 ? 6.417 1.052 2.866 1.00 94.38 71 ALA A CA 1
ATOM 567 C C . ALA A 1 71 ? 4.923 0.861 3.173 1.00 94.38 71 ALA A C 1
ATOM 569 O O . ALA A 1 71 ? 4.490 1.163 4.288 1.00 94.38 71 ALA A O 1
ATOM 570 N N . THR A 1 72 ? 4.162 0.279 2.243 1.00 96.00 72 THR A N 1
ATOM 571 C CA . THR A 1 72 ? 2.730 -0.001 2.423 1.00 96.00 72 THR A CA 1
ATOM 572 C C . THR A 1 72 ? 2.489 -0.966 3.582 1.00 96.00 72 THR A C 1
ATOM 574 O O . THR A 1 72 ? 1.676 -0.681 4.462 1.00 96.00 72 THR A O 1
ATOM 577 N N . ARG A 1 73 ? 3.256 -2.061 3.675 1.00 96.56 73 ARG A N 1
ATOM 578 C CA . ARG A 1 73 ? 3.140 -3.058 4.754 1.00 96.56 73 ARG A CA 1
ATOM 579 C C . ARG A 1 73 ? 3.296 -2.450 6.145 1.00 96.56 73 ARG A C 1
ATOM 581 O O . ARG A 1 73 ? 2.580 -2.838 7.064 1.00 96.56 73 ARG A O 1
ATOM 588 N N . LYS A 1 74 ? 4.219 -1.497 6.316 1.00 95.06 74 LYS A N 1
ATOM 589 C CA . LYS A 1 74 ? 4.447 -0.826 7.610 1.00 95.06 74 LYS A CA 1
ATOM 590 C C . LYS A 1 74 ? 3.229 -0.034 8.080 1.00 95.06 74 LYS A C 1
ATOM 592 O O . LYS A 1 74 ? 3.016 0.082 9.282 1.00 95.06 74 LYS A O 1
ATOM 597 N N . LEU A 1 75 ? 2.454 0.517 7.148 1.00 92.06 75 LEU A N 1
ATOM 598 C CA . LEU A 1 75 ? 1.270 1.320 7.452 1.00 92.06 75 LEU A CA 1
ATOM 599 C C . LEU A 1 75 ? -0.016 0.491 7.483 1.00 92.06 75 LEU A C 1
ATOM 601 O O . LEU A 1 75 ? -0.959 0.869 8.173 1.00 92.06 75 LEU A O 1
ATOM 605 N N . ALA A 1 76 ? -0.049 -0.640 6.780 1.00 95.12 76 ALA A N 1
ATOM 606 C CA . ALA A 1 76 ? -1.246 -1.453 6.596 1.00 95.12 76 ALA A CA 1
ATOM 607 C C . ALA A 1 76 ? -1.891 -1.917 7.909 1.00 95.12 76 ALA A C 1
ATOM 609 O O . ALA A 1 76 ? -3.111 -1.929 8.011 1.00 95.12 76 ALA A O 1
ATOM 610 N N . ALA A 1 77 ? -1.092 -2.228 8.937 1.00 92.50 77 ALA A N 1
ATOM 611 C CA . ALA A 1 77 ? -1.603 -2.645 10.247 1.00 92.50 77 ALA A CA 1
ATOM 612 C C . ALA A 1 77 ? -2.458 -1.573 10.952 1.00 92.50 77 ALA A C 1
ATOM 614 O O . ALA A 1 77 ? -3.195 -1.885 11.884 1.00 92.50 77 ALA A O 1
ATOM 615 N N . PHE A 1 78 ? -2.350 -0.315 10.522 1.00 93.50 78 PHE A N 1
ATOM 616 C CA . PHE A 1 78 ? -3.066 0.815 11.102 1.00 93.50 78 PHE A CA 1
ATOM 617 C C . PHE A 1 78 ? -4.226 1.299 10.231 1.00 93.50 78 PHE A C 1
ATOM 619 O O . PHE A 1 78 ? -4.907 2.234 10.636 1.00 93.50 78 PHE A O 1
ATOM 626 N N . LYS A 1 79 ? -4.445 0.712 9.048 1.00 94.88 79 LYS A N 1
ATOM 627 C CA . LYS A 1 79 ? -5.424 1.177 8.056 1.00 94.88 79 LYS A CA 1
ATOM 628 C C . LYS A 1 79 ? -6.544 0.151 7.848 1.00 94.88 79 LYS A C 1
ATOM 630 O O . LYS A 1 79 ? -6.295 -1.050 7.964 1.00 94.88 79 LYS A O 1
ATOM 635 N N . PRO A 1 80 ? -7.764 0.587 7.485 1.00 93.62 80 PRO A N 1
ATOM 636 C CA . PRO A 1 80 ? -8.805 -0.321 7.016 1.00 93.62 80 PRO A CA 1
ATOM 637 C C . PRO A 1 80 ? -8.324 -1.149 5.808 1.00 93.62 80 PRO A C 1
ATOM 639 O O . PRO A 1 80 ? -7.646 -0.596 4.937 1.00 93.62 80 PRO A O 1
ATOM 642 N N . PRO A 1 81 ? -8.698 -2.439 5.688 1.00 92.50 81 PRO A N 1
ATOM 643 C CA . PRO A 1 81 ? -8.268 -3.283 4.569 1.00 92.50 81 PRO A CA 1
ATOM 644 C C . PRO A 1 81 ? -8.593 -2.704 3.186 1.00 92.50 81 PRO A C 1
ATOM 646 O O . PRO A 1 81 ? -7.772 -2.791 2.278 1.00 92.50 81 PRO A O 1
ATOM 649 N N . GLU A 1 82 ? -9.752 -2.057 3.028 1.00 94.25 82 GLU A N 1
ATOM 650 C CA . GLU A 1 82 ? -10.152 -1.421 1.765 1.00 94.25 82 GLU A CA 1
ATOM 651 C C . GLU A 1 82 ? -9.250 -0.228 1.395 1.00 94.25 82 GLU A C 1
ATOM 653 O O . GLU A 1 82 ? -8.926 -0.025 0.225 1.00 94.25 82 GLU A O 1
ATOM 658 N N . MET A 1 83 ? -8.759 0.520 2.389 1.00 96.00 83 MET A N 1
ATOM 659 C CA . MET A 1 83 ? -7.796 1.604 2.175 1.00 96.00 83 MET A CA 1
ATOM 660 C C . MET A 1 83 ? -6.439 1.051 1.717 1.00 96.00 83 MET A C 1
ATOM 662 O O . MET A 1 83 ? -5.843 1.572 0.777 1.00 96.00 83 MET A O 1
ATOM 666 N N . VAL A 1 84 ? -5.977 -0.046 2.329 1.00 95.81 84 VAL A N 1
ATOM 667 C CA . VAL A 1 84 ? -4.746 -0.741 1.911 1.00 95.81 84 VAL A CA 1
ATOM 668 C C . VAL A 1 84 ? -4.893 -1.298 0.494 1.00 95.81 84 VAL A C 1
ATOM 670 O O . VAL A 1 84 ? -3.993 -1.135 -0.326 1.00 95.81 84 VAL A O 1
ATOM 673 N N . MET A 1 85 ? -6.040 -1.902 0.175 1.00 95.31 85 MET A N 1
ATOM 674 C CA . MET A 1 85 ? -6.357 -2.365 -1.177 1.00 95.31 85 MET A CA 1
ATOM 675 C C . MET A 1 85 ? -6.281 -1.214 -2.186 1.00 95.31 85 MET A C 1
ATOM 677 O O . MET A 1 85 ? -5.660 -1.365 -3.234 1.00 95.31 85 MET A O 1
ATOM 681 N N . ARG A 1 86 ? -6.849 -0.045 -1.867 1.00 96.00 86 ARG A N 1
ATOM 682 C CA . ARG A 1 86 ? -6.766 1.144 -2.725 1.00 96.00 86 ARG A CA 1
ATOM 683 C C . ARG A 1 86 ? -5.325 1.577 -2.980 1.00 96.00 86 ARG A C 1
ATOM 685 O O . ARG A 1 86 ? -4.984 1.889 -4.115 1.00 96.00 86 ARG A O 1
ATOM 692 N N . GLU A 1 87 ? -4.482 1.574 -1.952 1.00 96.50 87 GLU A N 1
ATOM 693 C CA . GLU A 1 87 ? -3.055 1.882 -2.098 1.00 96.50 87 GLU A CA 1
ATOM 694 C C . GLU A 1 87 ? -2.356 0.885 -3.023 1.00 96.50 87 GLU A C 1
ATOM 696 O O . GLU A 1 87 ? -1.630 1.304 -3.919 1.00 96.50 87 GLU A O 1
ATOM 701 N N . ILE A 1 88 ? -2.630 -0.414 -2.875 1.00 96.25 88 ILE A N 1
ATOM 702 C CA . ILE A 1 88 ? -2.098 -1.461 -3.761 1.00 96.25 88 ILE A CA 1
ATOM 703 C C . ILE A 1 88 ? -2.539 -1.236 -5.214 1.00 96.25 88 ILE A C 1
ATOM 705 O O . ILE A 1 88 ? -1.719 -1.348 -6.126 1.00 96.25 88 ILE A O 1
ATOM 709 N N . LEU A 1 89 ? -3.804 -0.876 -5.446 1.00 95.88 89 LEU A N 1
ATOM 710 C CA . LEU A 1 89 ? -4.305 -0.558 -6.787 1.00 95.88 89 LEU A CA 1
ATOM 711 C C . LEU A 1 89 ? -3.589 0.662 -7.386 1.00 95.88 89 LEU A C 1
ATOM 713 O O . LEU A 1 89 ? -3.233 0.641 -8.561 1.00 95.88 89 LEU A O 1
ATOM 717 N N . CYS A 1 90 ? -3.313 1.695 -6.584 1.00 94.69 90 CYS A N 1
ATOM 718 C CA . CYS A 1 90 ? -2.522 2.845 -7.024 1.00 94.69 90 CYS 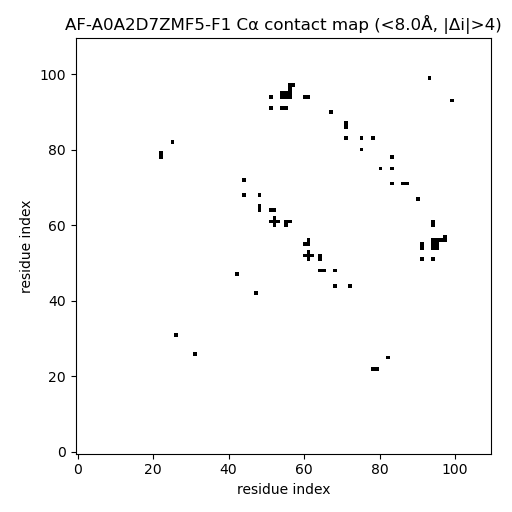A CA 1
ATOM 719 C C . CYS A 1 90 ? -1.069 2.469 -7.350 1.00 94.69 90 CYS A C 1
ATOM 721 O O . CYS A 1 90 ? -0.547 2.932 -8.360 1.00 94.69 90 CYS A O 1
ATOM 723 N N . LEU A 1 91 ? -0.424 1.619 -6.541 1.00 93.62 91 LEU A N 1
ATOM 724 C CA . LEU A 1 91 ? 0.916 1.105 -6.850 1.00 93.62 91 LEU A CA 1
ATOM 725 C C . LEU A 1 91 ? 0.916 0.348 -8.178 1.00 93.62 91 LEU A C 1
ATOM 727 O O . LEU A 1 91 ? 1.759 0.600 -9.029 1.00 93.62 91 LEU A O 1
ATOM 731 N N . THR A 1 92 ? -0.063 -0.536 -8.368 1.00 94.19 92 THR A N 1
ATOM 732 C CA . THR A 1 92 ? -0.208 -1.332 -9.593 1.00 94.19 92 THR A CA 1
ATOM 733 C C . THR A 1 92 ? -0.375 -0.432 -10.815 1.00 94.19 92 THR A C 1
ATOM 735 O O . THR A 1 92 ? 0.288 -0.650 -11.821 1.00 94.19 92 THR A O 1
ATOM 738 N N . TRP A 1 93 ? -1.195 0.620 -10.716 1.00 91.69 93 TRP A N 1
ATOM 739 C CA . TRP A 1 93 ? -1.358 1.602 -11.792 1.00 91.69 93 TRP A CA 1
ATOM 740 C C . TRP A 1 93 ? -0.026 2.242 -12.205 1.00 91.69 93 TRP A C 1
ATOM 742 O O . TRP A 1 93 ? 0.259 2.345 -13.391 1.00 91.69 93 TRP A O 1
ATOM 752 N N . VAL A 1 94 ? 0.805 2.640 -11.235 1.00 89.19 94 VAL A N 1
ATOM 753 C CA . VAL A 1 94 ? 2.127 3.238 -11.501 1.00 89.19 94 VAL A CA 1
ATOM 754 C C . VAL A 1 94 ? 3.103 2.224 -12.101 1.00 89.19 94 VAL A C 1
ATOM 756 O O . VAL A 1 94 ? 3.899 2.576 -12.964 1.00 89.19 94 VAL A O 1
ATOM 759 N N . LEU A 1 95 ? 3.059 0.971 -11.646 1.00 89.62 95 LEU A N 1
ATOM 760 C CA . LEU A 1 95 ? 3.946 -0.089 -12.134 1.00 89.62 95 LEU A CA 1
ATOM 761 C C . LEU A 1 95 ? 3.617 -0.532 -13.564 1.00 89.62 95 LEU A C 1
ATOM 763 O O . LEU A 1 95 ? 4.508 -1.014 -14.253 1.00 89.62 95 LEU A O 1
ATOM 767 N N . LEU A 1 96 ? 2.364 -0.370 -13.996 1.00 88.50 96 LEU A N 1
ATOM 768 C CA . LEU A 1 96 ? 1.904 -0.697 -15.348 1.00 88.50 96 LEU A CA 1
ATOM 769 C C . LEU A 1 96 ? 2.090 0.450 -16.354 1.00 88.50 96 LEU A C 1
ATOM 771 O O . LEU A 1 96 ? 1.889 0.243 -17.548 1.00 88.50 96 LEU A O 1
ATOM 775 N N . ASP A 1 97 ? 2.426 1.657 -15.898 1.00 85.06 97 ASP A N 1
ATOM 776 C CA . ASP A 1 97 ? 2.593 2.812 -16.779 1.00 85.06 97 ASP A CA 1
ATOM 777 C C . ASP A 1 97 ? 3.976 2.795 -17.447 1.00 85.06 97 ASP A C 1
ATOM 779 O O . ASP A 1 97 ? 4.993 3.080 -16.812 1.00 85.06 97 ASP A O 1
ATOM 783 N N . GLU A 1 98 ? 4.011 2.477 -18.743 1.00 71.88 98 GLU A N 1
ATOM 784 C CA . GLU A 1 98 ? 5.228 2.485 -19.570 1.00 71.88 98 GLU A CA 1
ATOM 785 C C . GLU A 1 98 ? 5.832 3.890 -19.750 1.00 71.88 98 GLU A C 1
ATOM 787 O O . GLU A 1 98 ? 7.013 4.008 -20.067 1.00 71.88 98 GLU A O 1
ATOM 792 N N . ASN A 1 99 ? 5.056 4.959 -19.528 1.00 73.75 99 ASN A N 1
ATOM 793 C CA . ASN A 1 99 ? 5.526 6.346 -19.645 1.00 73.75 99 ASN A CA 1
ATOM 794 C C . ASN A 1 99 ? 5.992 6.930 -18.305 1.00 73.75 99 ASN A C 1
ATOM 796 O O . ASN A 1 99 ? 6.345 8.109 -18.220 1.00 73.75 99 ASN A O 1
ATOM 800 N N . PHE A 1 100 ? 5.963 6.137 -17.234 1.00 64.56 100 PHE A N 1
ATOM 801 C CA . PHE A 1 100 ? 6.412 6.587 -15.930 1.00 64.56 100 PHE A CA 1
ATOM 802 C C . PHE A 1 100 ? 7.944 6.580 -15.877 1.00 64.56 100 PHE A C 1
ATOM 804 O O . PHE A 1 100 ? 8.569 5.527 -15.766 1.00 64.56 100 PHE A O 1
ATOM 811 N N . HIS A 1 101 ? 8.560 7.764 -15.921 1.00 63.22 101 HIS A N 1
ATOM 812 C CA . HIS A 1 101 ? 10.004 7.936 -15.743 1.00 63.22 101 HIS A CA 1
ATOM 813 C C . HIS A 1 101 ? 10.332 8.291 -14.281 1.00 63.22 101 HIS A C 1
ATOM 815 O O . HIS A 1 101 ? 10.270 9.467 -13.899 1.00 63.22 101 HIS A O 1
ATOM 821 N N . PRO A 1 102 ? 10.701 7.319 -13.422 1.00 61.00 102 PRO A N 1
ATOM 822 C CA . PRO A 1 102 ? 11.175 7.622 -12.080 1.00 61.00 102 PRO A CA 1
ATOM 823 C C . PRO A 1 102 ? 12.527 8.344 -12.172 1.00 61.00 102 PRO A C 1
ATOM 825 O O . PRO A 1 102 ? 13.574 7.717 -12.292 1.00 61.00 102 PRO A O 1
ATOM 828 N N . GLY A 1 103 ? 12.509 9.678 -12.115 1.00 60.31 103 GLY A N 1
ATOM 829 C CA . GLY A 1 103 ? 13.725 10.489 -12.010 1.00 60.31 103 GLY A CA 1
ATOM 830 C C . GLY A 1 103 ? 14.086 11.358 -13.213 1.00 60.31 103 GLY A C 1
ATOM 831 O O . GLY A 1 103 ? 15.232 11.807 -13.274 1.00 60.31 103 GLY A O 1
ATOM 832 N N . GLU A 1 104 ? 13.156 11.671 -14.125 1.00 55.97 104 GLU A N 1
ATOM 833 C CA . GLU A 1 104 ? 13.366 12.798 -15.046 1.00 55.97 104 GLU A CA 1
ATOM 834 C C . GLU A 1 104 ? 13.444 14.103 -14.237 1.00 55.97 104 GLU A C 1
ATOM 836 O O . GLU A 1 104 ? 12.458 14.758 -13.903 1.00 55.97 104 GLU A O 1
ATOM 841 N N . THR A 1 105 ? 14.673 14.457 -13.864 1.00 54.41 105 THR A N 1
ATOM 842 C CA . THR A 1 105 ? 15.020 15.800 -13.419 1.00 54.41 105 THR A CA 1
ATOM 843 C C . THR A 1 105 ? 14.697 16.698 -14.598 1.00 54.41 105 THR A C 1
ATOM 845 O O . THR A 1 105 ? 15.328 16.550 -15.642 1.00 54.41 105 THR A O 1
ATOM 848 N N . ALA A 1 106 ? 13.685 17.558 -14.454 1.00 52.91 106 ALA A N 1
ATOM 849 C CA . ALA A 1 106 ? 13.264 18.500 -15.483 1.00 52.91 106 ALA A CA 1
ATOM 850 C C . ALA A 1 106 ? 14.497 19.138 -16.140 1.00 52.91 106 ALA A C 1
ATOM 852 O O . ALA A 1 106 ? 15.214 19.916 -15.507 1.00 52.91 106 ALA A O 1
ATOM 853 N N . ALA A 1 107 ? 14.783 18.753 -17.386 1.00 57.03 107 ALA A N 1
ATOM 854 C CA . ALA A 1 107 ? 15.849 19.375 -18.149 1.00 57.03 107 ALA A CA 1
ATOM 855 C C . ALA A 1 107 ? 15.501 20.867 -18.306 1.00 57.03 107 ALA A C 1
ATOM 857 O O . ALA A 1 107 ? 14.336 21.187 -18.568 1.00 57.03 107 ALA A O 1
ATOM 858 N N . PRO A 1 108 ? 16.455 21.795 -18.111 1.00 54.25 108 PRO A N 1
ATOM 859 C CA . PRO A 1 108 ? 16.167 23.212 -18.250 1.00 54.25 108 PRO A CA 1
ATOM 860 C C . PRO A 1 108 ? 15.736 23.493 -19.692 1.00 54.25 108 PRO A C 1
ATOM 862 O O . PRO A 1 108 ? 16.441 23.141 -20.639 1.00 54.25 108 PRO A O 1
ATOM 865 N N . ALA A 1 109 ? 14.558 24.107 -19.832 1.00 51.69 109 ALA A N 1
ATOM 866 C CA . ALA A 1 109 ? 14.057 24.606 -21.103 1.00 51.69 109 ALA A CA 1
ATOM 867 C C . ALA A 1 109 ? 15.122 25.512 -21.737 1.00 51.69 109 ALA A C 1
ATOM 869 O O . ALA A 1 109 ? 15.635 26.421 -21.079 1.00 51.69 109 ALA A O 1
ATOM 870 N N . THR A 1 110 ? 15.491 25.187 -22.974 1.00 58.94 110 THR A N 1
ATOM 871 C CA . THR A 1 110 ? 16.478 25.924 -23.771 1.00 58.94 110 THR A CA 1
ATOM 872 C C . THR A 1 110 ? 15.857 27.171 -24.378 1.00 58.94 110 THR A C 1
ATOM 874 O O . THR A 1 110 ? 14.660 27.108 -24.743 1.00 58.94 110 THR A O 1
#

Foldseek 3Di:
DDPDDDPVVVVVVVVVVVLVVVQVVVCVVPPDDDPPDDDDDDDDLVVLLVVLLVLAPDNVLSVCSVVLSVVLVVCVVVHDPVVSVVSSVVSSVLRNDPPDDPDPPPDPDD

Mean predicted aligned error: 8.45 Å

Solvent-accessible surface area (backbone atoms only — not comparable to full-atom values): 6824 Å² total; per-residue (Å²): 134,85,92,77,72,66,64,66,51,51,53,51,52,53,50,51,59,47,54,52,50,53,50,53,57,46,45,72,75,50,67,81,77,63,94,86,58,86,77,78,85,88,79,54,72,69,60,51,46,54,51,52,35,71,55,22,63,40,72,71,48,27,66,45,36,65,57,52,50,53,55,50,59,73,51,41,86,80,46,58,68,69,59,46,50,51,51,51,52,54,50,49,55,57,30,53,39,82,84,63,66,95,75,76,68,80,72,80,85,128

Nearest PDB structures (foldseek):
  7sh3-assembly1_A  TM=5.018E-01  e=1.758E+00  synthetic construct
  5vax-assembly3_C  TM=3.280E-01  e=2.103E+00  Homo sapiens
  7z6h-assembly1_E  TM=2.809E-01  e=1.469E+00  Homo sapiens
  5vax-assembly2_B  TM=3.307E-01  e=6.961E+00  Homo sapiens

Secondary structure (DSSP, 8-state):
-----SHHHHHHHHHHHHHHHHHHHHHHHSPPPPTTSPPPPP--HHHHHHHHHHH-SSHHHHHHHHHHHHHHHHHHTTS-HHHHHHHHHHHHHHHT-TT--TT---PPP-